Protein AF-A0A4U9V3X4-F1 (afdb_monomer_lite)

Secondary structure (DSSP, 8-state):
----S-HHHHHHIIIIIS--EEEEEEEEGGGTEEEEEEESS-HHHHGGG-

InterPro domains:
  IPR004360 Glyoxalase/fosfomycin resistance/dioxygenase domain [PF00903] (1-38)
  IPR029068 Glyoxalase/Bleomycin resistance protein/Dihydroxybiphenyl dioxygenase [G3DSA:3.10.180.10] (1-49)
  IPR029068 Glyoxalase/Bleomycin resistance protein/Dihydroxybiphenyl dioxygenase [SSF54593] (1-41)
  IPR037523 Vicinal oxygen chelate (VOC), core domain [PS51819] (1-50)

Foldseek 3Di:
DDDDPDPVVVQCCCCVVVVKDFADKDADVVVGDIDTDIGRDHPVVVVVPD

Organism: Serratia fonticola (NCBI:txid47917)

Sequence (50 aa):
MLRVGDLQRSIDFYTKVLGMRLLRTSETPEYKYSLAFVGYSDEAKARSSS

pLDDT: mean 86.71, std 14.82, range [44.38, 97.0]

Radius of gyration: 12.14 Å; chains: 1; bounding box: 23×23×33 Å

Structure (mmCIF, N/CA/C/O backbone):
data_AF-A0A4U9V3X4-F1
#
_entry.id   AF-A0A4U9V3X4-F1
#
loop_
_atom_site.group_PDB
_atom_site.id
_atom_site.type_symbol
_atom_site.label_atom_id
_atom_site.label_alt_id
_atom_site.label_comp_id
_atom_sit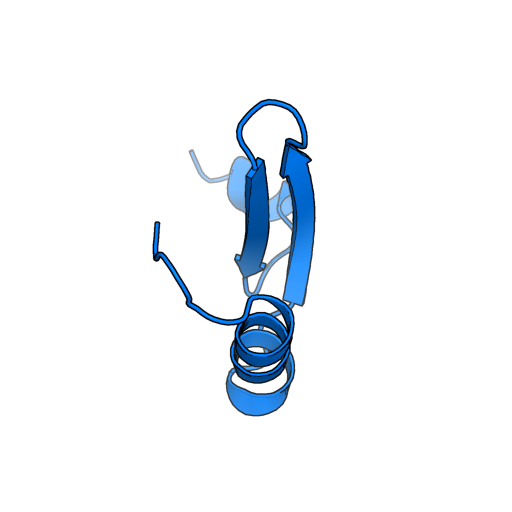e.label_asym_id
_atom_site.label_entity_id
_atom_site.label_seq_id
_atom_site.pdbx_PDB_ins_code
_atom_site.Cartn_x
_atom_site.Cartn_y
_atom_site.Cartn_z
_atom_site.occupancy
_atom_site.B_iso_or_equiv
_atom_site.auth_seq_id
_atom_site.auth_comp_id
_atom_site.auth_asym_id
_atom_site.auth_atom_id
_atom_site.pdbx_PDB_model_num
ATOM 1 N N . MET A 1 1 ? 13.791 -2.834 5.089 1.00 83.06 1 MET A N 1
ATOM 2 C CA . MET A 1 1 ? 13.294 -2.625 3.710 1.00 83.06 1 MET A CA 1
ATOM 3 C C . MET A 1 1 ? 13.065 -3.990 3.080 1.00 83.06 1 MET A C 1
ATOM 5 O O . MET A 1 1 ? 13.984 -4.797 3.118 1.00 83.06 1 MET A O 1
ATOM 9 N N . LEU A 1 2 ? 11.857 -4.273 2.584 1.00 91.25 2 LEU A N 1
ATOM 10 C CA . LEU A 1 2 ? 11.481 -5.575 2.016 1.00 91.25 2 LEU A CA 1
ATOM 11 C C . LEU A 1 2 ? 11.290 -5.446 0.498 1.00 91.25 2 LEU A C 1
ATOM 13 O O . LEU A 1 2 ? 10.703 -4.468 0.043 1.00 91.25 2 LEU A O 1
ATOM 17 N N . ARG A 1 3 ? 11.780 -6.423 -0.275 1.00 94.12 3 ARG A N 1
ATOM 18 C CA . ARG A 1 3 ? 11.506 -6.530 -1.717 1.00 94.12 3 ARG A CA 1
ATOM 19 C C . ARG A 1 3 ? 10.296 -7.430 -1.933 1.00 94.12 3 ARG A C 1
ATOM 21 O O . ARG A 1 3 ? 10.196 -8.477 -1.299 1.00 94.12 3 ARG A O 1
ATOM 28 N N . VAL A 1 4 ? 9.408 -7.032 -2.836 1.00 94.00 4 VAL A N 1
ATOM 29 C CA . VAL A 1 4 ? 8.164 -7.747 -3.145 1.00 94.00 4 VAL A CA 1
ATOM 30 C C . VAL A 1 4 ? 8.028 -7.935 -4.653 1.00 94.00 4 VAL A C 1
ATOM 32 O O . VAL A 1 4 ? 8.527 -7.115 -5.418 1.00 94.00 4 VAL A O 1
ATOM 35 N N . GLY A 1 5 ? 7.376 -9.021 -5.077 1.00 93.75 5 GLY A N 1
ATOM 36 C CA . GLY A 1 5 ? 7.143 -9.305 -6.500 1.00 93.75 5 GLY A CA 1
ATOM 37 C C . GLY A 1 5 ? 5.977 -8.519 -7.105 1.00 93.75 5 GLY A C 1
ATOM 38 O O . GLY A 1 5 ? 5.994 -8.223 -8.292 1.00 93.75 5 GLY A O 1
ATOM 39 N N . ASP A 1 6 ? 4.990 -8.154 -6.284 1.00 94.94 6 ASP A N 1
ATOM 40 C CA . ASP A 1 6 ? 3.834 -7.346 -6.675 1.00 94.94 6 ASP A CA 1
ATOM 41 C C . ASP A 1 6 ? 3.612 -6.263 -5.613 1.00 94.94 6 ASP A C 1
ATOM 43 O O . ASP A 1 6 ? 3.307 -6.556 -4.447 1.00 94.94 6 ASP A O 1
ATOM 47 N N . LEU A 1 7 ? 3.822 -5.007 -6.010 1.00 94.62 7 LEU A N 1
ATOM 48 C CA . LEU A 1 7 ? 3.739 -3.870 -5.104 1.00 94.62 7 LEU A CA 1
ATOM 49 C C . LEU A 1 7 ? 2.299 -3.613 -4.652 1.00 94.62 7 LEU A C 1
ATOM 51 O O . LEU A 1 7 ? 2.070 -3.415 -3.460 1.00 94.62 7 LEU A O 1
ATOM 55 N N . GLN A 1 8 ? 1.329 -3.668 -5.567 1.00 94.69 8 GLN A N 1
ATOM 56 C CA . GLN A 1 8 ? -0.064 -3.355 -5.251 1.00 94.69 8 GLN A CA 1
ATOM 57 C C . GLN A 1 8 ? -0.662 -4.409 -4.322 1.00 94.69 8 GLN A C 1
ATOM 59 O O . GLN A 1 8 ? -1.285 -4.065 -3.317 1.00 94.69 8 GLN A O 1
ATOM 64 N N . ARG A 1 9 ? -0.402 -5.694 -4.590 1.00 96.75 9 ARG A N 1
ATOM 65 C CA . ARG A 1 9 ? -0.835 -6.785 -3.706 1.00 96.75 9 ARG A CA 1
ATOM 66 C C . ARG A 1 9 ? -0.247 -6.646 -2.302 1.00 96.75 9 ARG A C 1
ATOM 68 O O . ARG A 1 9 ? -0.923 -6.933 -1.314 1.00 96.75 9 ARG A O 1
ATOM 75 N N . SER A 1 10 ? 1.004 -6.202 -2.207 1.00 97.00 10 SER A N 1
ATOM 76 C CA . SER A 1 10 ? 1.666 -5.983 -0.920 1.00 97.00 10 SER A CA 1
ATOM 77 C C . SER A 1 10 ? 1.052 -4.801 -0.169 1.00 97.00 10 SER A C 1
ATOM 79 O O . SER A 1 10 ? 0.745 -4.930 1.013 1.00 97.00 10 SER A O 1
ATOM 81 N N . ILE A 1 11 ? 0.811 -3.673 -0.847 1.00 95.94 11 ILE A N 1
ATOM 82 C CA . ILE A 1 11 ? 0.135 -2.505 -0.260 1.00 95.94 11 ILE A CA 1
ATOM 83 C C . ILE A 1 11 ? -1.243 -2.897 0.275 1.00 95.94 11 ILE A C 1
ATOM 85 O O . ILE A 1 11 ? -1.574 -2.566 1.413 1.00 95.94 11 ILE A 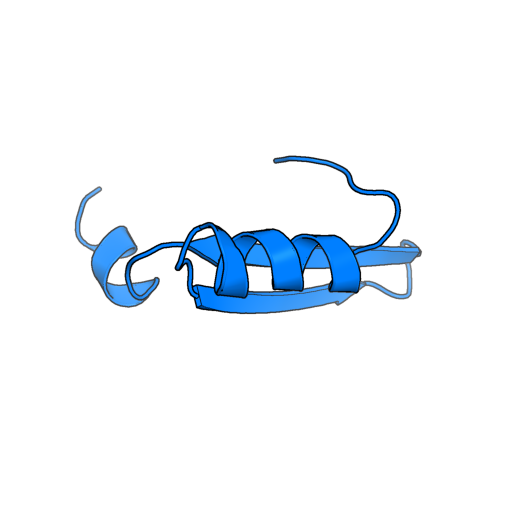O 1
ATOM 89 N N . ASP A 1 12 ? -2.026 -3.637 -0.505 1.00 96.94 12 ASP A N 1
ATOM 90 C CA . ASP A 1 12 ? -3.349 -4.110 -0.100 1.00 96.94 12 ASP A CA 1
ATOM 91 C C . ASP A 1 12 ? -3.282 -4.979 1.157 1.00 96.94 12 ASP A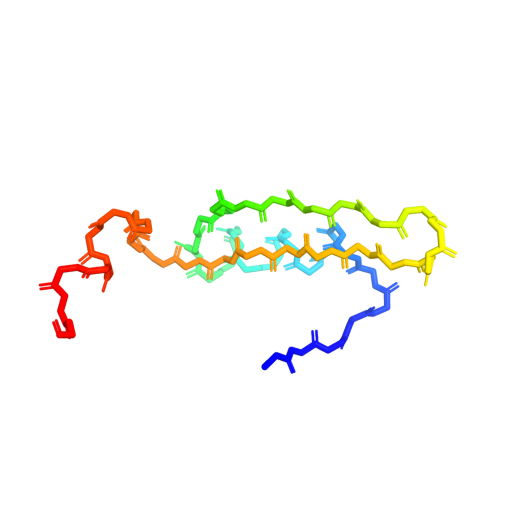 C 1
ATOM 93 O O . ASP A 1 12 ? -4.087 -4.806 2.067 1.00 96.94 12 ASP A O 1
ATOM 97 N N . PHE A 1 13 ? -2.298 -5.873 1.252 1.00 97.00 13 PHE A N 1
ATOM 98 C CA . PHE A 1 13 ? -2.091 -6.678 2.452 1.00 97.00 13 PHE A CA 1
ATOM 99 C C . PHE A 1 13 ? -1.781 -5.804 3.678 1.00 97.00 13 PHE A C 1
ATOM 101 O O . PHE A 1 13 ? -2.456 -5.908 4.704 1.00 97.00 13 PHE A O 1
ATOM 108 N N . TYR A 1 14 ? -0.807 -4.895 3.574 1.00 96.12 14 TYR A N 1
ATOM 109 C CA . TYR A 1 14 ? -0.437 -4.025 4.695 1.00 96.12 14 TYR A CA 1
ATOM 110 C C . TYR A 1 14 ? -1.574 -3.083 5.108 1.00 96.12 14 TYR A C 1
ATOM 112 O O . TYR A 1 14 ? -1.754 -2.829 6.297 1.00 96.12 14 TYR A O 1
ATOM 120 N N . THR A 1 15 ? -2.365 -2.589 4.158 1.00 95.81 15 THR A N 1
ATOM 121 C CA . THR A 1 15 ? -3.429 -1.617 4.443 1.00 95.81 15 THR A CA 1
ATOM 122 C C . THR A 1 15 ? -4.740 -2.261 4.878 1.00 95.81 15 THR A C 1
ATOM 124 O O 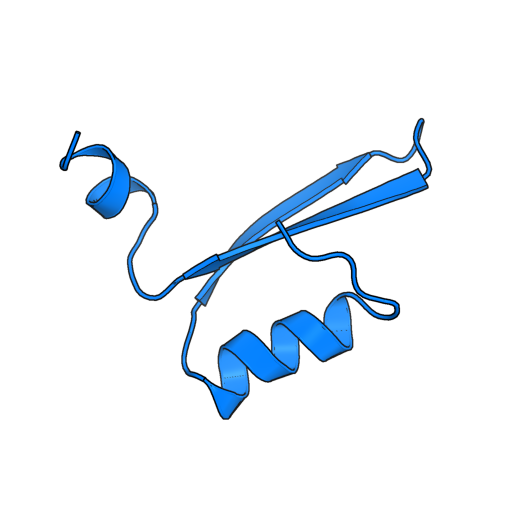. THR A 1 15 ? -5.335 -1.831 5.86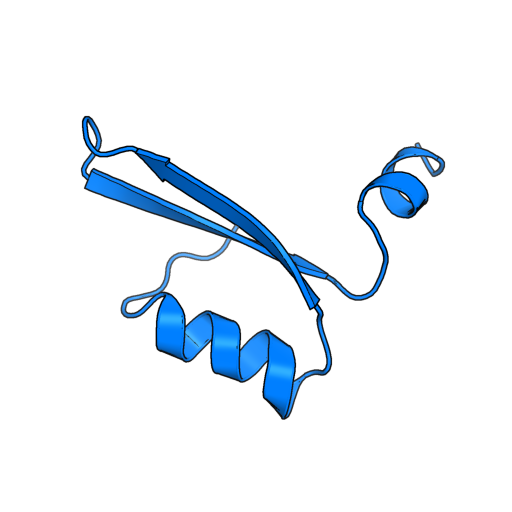2 1.00 95.81 15 THR A O 1
ATOM 127 N N . LYS A 1 16 ? -5.188 -3.317 4.191 1.00 96.00 16 LYS A N 1
ATOM 128 C CA . LYS A 1 16 ? -6.498 -3.941 4.428 1.00 96.00 16 LYS A CA 1
ATOM 129 C C . LYS A 1 16 ? -6.455 -5.031 5.494 1.00 96.00 16 LYS A C 1
ATOM 131 O O . LYS A 1 16 ? -7.428 -5.192 6.219 1.00 96.00 16 LYS A O 1
ATOM 136 N N . VAL A 1 17 ? -5.356 -5.785 5.584 1.00 96.69 17 VAL A N 1
ATOM 137 C CA . VAL A 1 17 ? -5.234 -6.899 6.542 1.00 96.69 17 VAL A CA 1
ATOM 138 C C . VAL A 1 17 ? -4.574 -6.434 7.831 1.00 96.69 17 VAL A C 1
ATOM 140 O O . VAL A 1 17 ? -5.071 -6.719 8.914 1.00 96.69 17 VAL A O 1
ATOM 143 N N . LEU A 1 18 ? -3.462 -5.702 7.720 1.00 95.00 18 LEU A N 1
ATOM 144 C CA . LEU A 1 18 ? -2.710 -5.243 8.889 1.00 95.00 18 LEU A CA 1
ATOM 145 C C . LEU A 1 18 ? -3.162 -3.873 9.408 1.00 95.00 18 LEU A C 1
ATOM 147 O O . LEU A 1 18 ? -2.738 -3.482 10.486 1.00 95.00 18 LEU A O 1
ATOM 151 N N . GLY A 1 19 ? -4.023 -3.148 8.686 1.00 93.38 19 GLY A N 1
ATOM 152 C CA . GLY A 1 19 ? -4.539 -1.847 9.128 1.00 93.38 19 GLY A CA 1
ATOM 153 C C . GLY A 1 19 ? -3.505 -0.715 9.096 1.00 93.38 19 GLY A C 1
ATOM 154 O O . GLY A 1 19 ? -3.672 0.299 9.776 1.00 93.38 19 GLY A O 1
ATOM 155 N N . MET A 1 20 ? -2.417 -0.872 8.337 1.00 95.81 20 MET A N 1
ATOM 156 C CA . MET A 1 20 ? -1.470 0.213 8.083 1.00 95.81 20 MET A CA 1
ATOM 157 C C . MET A 1 20 ? -2.046 1.212 7.071 1.00 95.81 20 MET A C 1
ATOM 159 O O . MET A 1 20 ? -3.044 0.971 6.396 1.00 95.81 20 MET A O 1
ATOM 163 N N . ARG A 1 21 ? -1.384 2.354 6.926 1.00 92.94 21 ARG A N 1
ATOM 164 C CA . ARG A 1 21 ? -1.685 3.364 5.914 1.00 92.94 21 ARG A CA 1
ATOM 165 C C . ARG A 1 21 ? -0.539 3.458 4.923 1.00 92.94 21 ARG A C 1
ATOM 167 O O . ARG A 1 21 ? 0.622 3.334 5.307 1.00 92.94 21 ARG A O 1
ATOM 174 N N . LEU A 1 22 ? -0.875 3.684 3.656 1.00 93.56 22 LEU A N 1
ATOM 175 C CA . LEU A 1 22 ? 0.095 4.044 2.630 1.00 93.56 22 LEU A CA 1
ATOM 176 C C . LEU A 1 22 ? 0.510 5.499 2.856 1.00 93.56 22 LEU A C 1
ATOM 178 O O . LEU A 1 22 ? -0.307 6.403 2.721 1.00 93.56 22 LEU A O 1
ATOM 182 N N . LEU A 1 23 ? 1.764 5.697 3.245 1.00 93.44 23 LEU A N 1
ATOM 183 C CA . LEU A 1 23 ? 2.326 6.999 3.595 1.00 93.44 23 LEU A CA 1
ATOM 184 C C . LEU A 1 23 ? 2.843 7.718 2.351 1.00 93.44 23 LEU A C 1
ATOM 186 O O . LEU A 1 23 ? 2.556 8.889 2.128 1.00 93.44 23 LEU A O 1
ATOM 190 N N . ARG A 1 24 ? 3.591 6.991 1.517 1.00 92.38 24 ARG A N 1
ATOM 191 C CA . ARG A 1 24 ? 4.207 7.529 0.307 1.00 92.38 24 ARG A CA 1
ATOM 192 C C . ARG A 1 24 ? 4.459 6.423 -0.700 1.00 92.38 24 ARG A C 1
ATOM 194 O O . ARG A 1 24 ? 4.854 5.318 -0.332 1.00 92.38 24 ARG A O 1
ATOM 201 N N . THR A 1 25 ? 4.321 6.748 -1.975 1.00 92.94 25 THR A N 1
ATOM 202 C CA . THR A 1 25 ? 4.868 5.954 -3.074 1.00 92.94 25 THR A CA 1
ATOM 203 C C . THR A 1 25 ? 5.890 6.780 -3.839 1.00 92.94 25 THR A C 1
ATOM 205 O O . THR A 1 25 ? 5.825 8.009 -3.880 1.00 92.94 25 THR A O 1
ATOM 208 N N . SER A 1 26 ? 6.896 6.112 -4.389 1.00 93.06 26 SER A N 1
ATOM 209 C CA . SER A 1 26 ? 7.894 6.742 -5.245 1.00 93.06 26 SER A CA 1
ATOM 210 C C . SER A 1 26 ? 8.282 5.766 -6.333 1.00 93.06 26 SER A C 1
ATOM 212 O O . SER A 1 26 ? 8.706 4.653 -6.039 1.00 93.06 26 SER A O 1
ATOM 214 N N . GLU A 1 27 ? 8.177 6.195 -7.578 1.00 93.38 27 GLU A N 1
ATOM 215 C CA . GLU A 1 27 ? 8.609 5.409 -8.726 1.00 93.3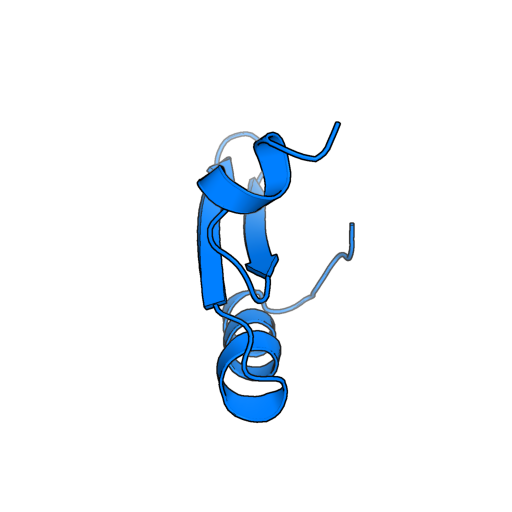8 27 GLU A CA 1
ATOM 216 C C . GLU A 1 27 ? 9.926 5.977 -9.237 1.00 93.38 27 GLU A C 1
ATOM 218 O O . GLU A 1 27 ? 10.132 7.191 -9.254 1.00 93.38 27 GLU A O 1
ATOM 223 N N . THR A 1 28 ? 10.854 5.105 -9.610 1.00 91.31 28 THR A N 1
ATOM 224 C CA . THR A 1 28 ? 12.135 5.510 -10.188 1.00 91.31 28 THR A CA 1
ATOM 225 C C . THR A 1 28 ? 12.313 4.785 -11.517 1.00 91.31 28 THR A C 1
ATOM 227 O O . THR A 1 28 ? 12.916 3.709 -11.559 1.00 91.31 28 THR A O 1
ATOM 230 N N . PRO A 1 29 ? 11.764 5.351 -12.613 1.00 89.69 29 PRO A N 1
ATOM 231 C CA . PRO A 1 29 ? 11.736 4.701 -13.924 1.00 89.69 29 PRO A CA 1
ATOM 232 C C . PRO A 1 29 ? 13.132 4.386 -14.466 1.00 89.69 29 PRO A C 1
ATOM 234 O O . PRO A 1 29 ? 13.331 3.336 -15.071 1.00 89.69 29 PRO A O 1
ATOM 237 N N . GLU A 1 30 ? 14.104 5.262 -14.193 1.00 94.19 30 GLU A N 1
ATOM 238 C CA . GLU A 1 30 ? 15.505 5.109 -14.608 1.00 94.19 30 GLU A CA 1
ATOM 239 C C . GLU A 1 30 ? 16.124 3.804 -14.090 1.00 94.19 30 GLU A C 1
ATOM 241 O O . GLU A 1 30 ? 16.790 3.083 -14.830 1.00 94.19 30 GLU A O 1
ATOM 246 N N . TYR A 1 31 ? 15.825 3.451 -12.840 1.00 89.81 31 TYR A N 1
ATOM 247 C CA . TYR A 1 31 ? 16.350 2.257 -12.177 1.00 89.81 31 TYR A CA 1
ATOM 248 C C . TYR A 1 31 ? 15.321 1.122 -12.079 1.00 89.81 31 TYR A C 1
ATOM 250 O O . TYR A 1 31 ? 15.580 0.110 -11.428 1.00 89.81 31 TYR A O 1
ATOM 258 N N . LYS A 1 32 ? 14.165 1.271 -12.743 1.00 90.62 32 LYS A N 1
ATOM 259 C CA . LYS A 1 32 ? 13.089 0.271 -12.854 1.00 90.62 32 LYS A CA 1
ATOM 260 C C . LYS A 1 32 ? 12.633 -0.309 -11.510 1.00 90.62 32 LYS A C 1
ATOM 262 O O . LYS A 1 32 ? 12.376 -1.508 -11.405 1.00 90.62 32 LYS A O 1
ATOM 267 N N . TYR A 1 33 ? 12.517 0.532 -10.484 1.00 89.44 33 TYR A N 1
ATOM 268 C CA . TYR A 1 33 ? 11.943 0.124 -9.204 1.00 89.44 33 TYR A CA 1
ATOM 269 C C . TYR A 1 33 ? 10.902 1.121 -8.701 1.00 89.44 33 TYR A C 1
ATOM 271 O O . TYR A 1 33 ? 10.946 2.313 -9.008 1.00 89.44 33 TYR A O 1
ATOM 279 N N . SER A 1 34 ? 10.001 0.610 -7.867 1.00 93.56 34 SER A N 1
ATOM 280 C CA . SER A 1 34 ? 8.993 1.393 -7.163 1.00 93.56 34 SER A CA 1
ATOM 281 C C . SER A 1 34 ? 9.080 1.109 -5.667 1.00 93.56 34 SER A C 1
ATOM 283 O O . SER A 1 34 ? 9.347 -0.016 -5.239 1.00 93.56 34 SER A O 1
ATOM 285 N N . LEU A 1 35 ? 8.880 2.149 -4.867 1.00 95.00 35 LEU A N 1
ATOM 286 C CA . LEU A 1 35 ? 8.909 2.123 -3.413 1.00 95.00 35 LEU A CA 1
ATOM 287 C C . LEU A 1 35 ? 7.527 2.470 -2.873 1.00 95.00 35 LEU A C 1
ATOM 289 O O . LEU A 1 35 ? 6.881 3.399 -3.358 1.00 95.00 35 LEU A O 1
ATOM 293 N N . ALA A 1 36 ? 7.114 1.761 -1.827 1.00 95.25 36 ALA A N 1
ATOM 294 C CA . ALA A 1 36 ? 5.953 2.101 -1.022 1.00 95.25 36 ALA A CA 1
ATOM 295 C C . ALA A 1 36 ? 6.358 2.142 0.451 1.00 95.25 36 ALA A C 1
ATOM 297 O O . ALA A 1 36 ? 7.001 1.225 0.963 1.00 95.25 36 ALA A O 1
ATOM 298 N N . PHE A 1 37 ? 5.972 3.217 1.122 1.00 94.62 37 PHE A N 1
ATOM 299 C CA . PHE A 1 37 ? 6.158 3.432 2.546 1.00 94.62 37 PHE A CA 1
ATOM 300 C C . PHE A 1 37 ? 4.805 3.235 3.217 1.00 94.62 37 PHE A C 1
ATOM 302 O O . PHE A 1 37 ? 3.831 3.889 2.846 1.00 94.62 37 PHE A O 1
ATOM 309 N N . VAL A 1 38 ? 4.735 2.320 4.180 1.00 94.62 38 VAL A N 1
ATOM 310 C CA . VAL A 1 38 ? 3.517 2.009 4.936 1.00 94.62 38 VAL A CA 1
ATOM 311 C C . VAL A 1 38 ? 3.793 2.086 6.433 1.00 94.62 38 VAL A C 1
ATOM 313 O O . VAL A 1 38 ? 4.893 1.763 6.881 1.00 94.62 38 VAL A O 1
ATOM 316 N N . GLY A 1 39 ? 2.799 2.504 7.213 1.00 93.12 39 GLY A N 1
ATOM 317 C CA . GLY A 1 39 ? 2.911 2.584 8.669 1.00 93.12 39 GLY A CA 1
ATOM 318 C C . GLY A 1 39 ? 1.590 2.926 9.351 1.00 93.12 39 GLY A C 1
ATOM 319 O O . GLY A 1 39 ? 0.592 3.206 8.696 1.00 93.12 39 GLY A O 1
ATOM 320 N N . TYR A 1 40 ? 1.566 2.882 10.682 1.00 90.62 40 TYR A N 1
ATOM 321 C CA . TYR A 1 40 ? 0.343 3.110 11.469 1.00 90.62 40 TYR A CA 1
ATOM 322 C C . TYR A 1 40 ? 0.074 4.581 11.804 1.00 90.62 40 TYR A C 1
ATOM 324 O O . TYR A 1 40 ? -1.074 4.960 12.045 1.00 90.62 40 TYR A O 1
ATOM 332 N N . SER A 1 41 ? 1.121 5.403 11.800 1.00 83.12 41 SER A N 1
ATOM 333 C CA . SER A 1 41 ? 1.091 6.823 12.150 1.00 83.12 41 SER A CA 1
ATOM 334 C C . SER A 1 41 ? 1.559 7.665 10.973 1.00 83.12 41 SER A C 1
ATOM 336 O O . SER A 1 41 ? 2.317 7.191 10.131 1.00 83.12 41 SER A O 1
ATOM 338 N N . ASP A 1 42 ? 1.112 8.917 10.940 1.00 68.31 42 ASP A N 1
ATOM 339 C CA . ASP A 1 42 ? 1.556 9.901 9.957 1.00 68.31 42 ASP A CA 1
ATOM 340 C C . ASP A 1 42 ? 3.080 10.103 10.051 1.00 68.31 42 ASP A C 1
ATOM 342 O O . ASP A 1 42 ? 3.611 10.170 11.168 1.00 68.31 42 ASP A O 1
ATOM 346 N N . GLU A 1 43 ? 3.789 10.204 8.919 1.00 61.62 43 GLU A N 1
ATOM 347 C CA . GLU A 1 43 ? 5.254 10.394 8.914 1.00 61.62 43 GLU A CA 1
ATOM 348 C C . GLU A 1 43 ? 5.666 11.609 9.760 1.00 61.62 43 GLU A C 1
ATOM 350 O O . GLU A 1 43 ? 6.697 11.580 10.439 1.00 61.62 43 GLU A O 1
ATOM 355 N N . ALA A 1 44 ? 4.814 12.641 9.807 1.00 59.09 44 ALA A N 1
ATOM 356 C CA . ALA A 1 44 ? 5.023 13.833 10.621 1.00 59.09 44 ALA A CA 1
ATOM 357 C C . ALA A 1 44 ? 5.124 13.532 12.128 1.00 59.09 44 ALA A C 1
ATOM 359 O O . ALA A 1 44 ? 5.872 14.201 12.839 1.00 59.09 44 ALA A O 1
ATOM 360 N N . LYS A 1 45 ? 4.417 12.507 12.623 1.00 55.69 45 LYS A N 1
ATOM 361 C CA . LYS A 1 45 ? 4.446 12.100 14.038 1.00 55.69 45 LYS A CA 1
ATOM 362 C C . LYS A 1 45 ? 5.626 11.184 14.361 1.00 55.69 45 LYS A C 1
ATOM 364 O O . LYS A 1 45 ? 6.098 11.191 15.490 1.00 55.69 45 LYS A O 1
ATOM 369 N N . ALA A 1 46 ? 6.105 10.409 13.387 1.00 57.09 46 ALA A N 1
ATOM 370 C CA . ALA A 1 46 ? 7.270 9.540 13.560 1.00 57.09 46 ALA A CA 1
ATOM 371 C C . ALA A 1 46 ? 8.589 10.335 13.599 1.00 57.09 46 ALA A C 1
ATOM 373 O O . ALA A 1 46 ? 9.514 9.962 14.316 1.00 57.09 46 ALA A O 1
ATOM 374 N N . ARG A 1 47 ? 8.663 11.466 12.880 1.00 57.00 47 ARG A N 1
ATOM 375 C CA . ARG A 1 47 ? 9.857 12.328 12.834 1.00 57.00 47 ARG A CA 1
ATOM 376 C C . ARG A 1 47 ? 10.090 13.148 14.114 1.00 57.00 47 ARG A C 1
ATOM 378 O O . ARG A 1 47 ? 11.190 13.654 14.296 1.00 57.00 47 ARG A O 1
ATOM 385 N N . SER A 1 48 ? 9.104 13.267 15.008 1.00 54.62 48 SER A N 1
ATOM 386 C CA . SER A 1 48 ? 9.251 13.978 16.292 1.00 54.62 48 SER A CA 1
ATOM 387 C C . SER A 1 48 ? 9.717 13.083 17.450 1.00 54.62 48 SER A C 1
ATOM 389 O O . SER A 1 48 ? 9.610 13.483 18.607 1.00 54.62 48 SER A O 1
ATOM 391 N N . SER A 1 49 ? 10.155 11.853 17.171 1.00 48.22 49 SER A N 1
ATOM 392 C CA . SER A 1 49 ? 10.610 10.885 18.183 1.00 48.22 49 SER A CA 1
ATOM 393 C C . SER A 1 49 ? 12.065 10.442 17.980 1.00 48.22 49 SER A C 1
ATOM 395 O O . SER A 1 49 ? 12.435 9.352 18.409 1.00 48.22 49 SER A O 1
ATOM 397 N N . SER A 1 50 ? 12.889 11.271 17.331 1.00 44.38 50 SER A N 1
ATOM 398 C CA . SER A 1 50 ? 14.352 11.119 17.280 1.00 44.38 50 SER A CA 1
ATOM 399 C C . SER A 1 50 ? 15.041 12.329 17.882 1.00 44.38 50 SER A C 1
ATOM 401 O O . SER A 1 50 ? 14.529 13.449 17.662 1.00 44.38 50 SER A O 1
#